Protein AF-W7IUZ7-F1 (afdb_monomer_lite)

Organism: NCBI:txid909613

Radius of gyration: 15.17 Å; chains: 1; bounding box: 34×30×41 Å

InterPro domains:
  IPR029024 TerB-like [G3DSA:1.10.3680.10] (10-106)
  IPR029024 TerB-like [SSF158682] (24-100)

Foldseek 3Di:
DDQADKFAWDPCLCVVQVDGIFGLLLLLLVLLLQQLVCCVVPDQDPCSLVVSLVVSVNGGHDVVSSVSSVPDDSPPDDSVVSVVSNDDDHDDDPVNVVVVVVVVVVVCCVVVVDPDD

Secondary structure (DSSP, 8-state):
--TT-EEEPPHHHHHHH--SEEEHHHHHHHHHHHHHHHGGGS---HHHHHHHHHHHHHHT--HHHHHHHHS---SS--HHHHHHT--------HHHHHHHHHHHHHHHHHHHT----

Sequence (117 aa):
MSDHEVLEISDFGRDAYGLSSAPAAAMVNYGKALLVIAGADGEVSRAESDWPRTHQRKFGATDEVIAEYETFDHRTADLAGILAGTSTDVELTLHALIDMEKAAHNVRAAIFHVDVL

Structure (mmCIF, N/CA/C/O backbone):
data_AF-W7IUZ7-F1
#
_entry.id   AF-W7IUZ7-F1
#
loop_
_atom_site.group_PDB
_atom_site.id
_atom_site.type_symbol
_atom_site.label_atom_id
_atom_site.label_alt_id
_atom_site.label_comp_id
_atom_site.label_asym_id
_atom_site.label_entity_id
_atom_site.label_seq_id
_atom_site.pdbx_PDB_ins_code
_atom_site.Cartn_x
_atom_site.Cartn_y
_atom_site.Cartn_z
_atom_site.occupancy
_atom_site.B_iso_or_equiv
_atom_site.auth_seq_id
_atom_site.auth_comp_id
_atom_site.auth_asym_id
_atom_site.auth_atom_id
_atom_site.pdbx_PDB_model_num
ATOM 1 N N . MET A 1 1 ? -4.890 7.064 -15.804 1.00 58.66 1 MET A N 1
ATOM 2 C CA . MET A 1 1 ? -4.030 5.869 -15.960 1.00 58.66 1 MET A CA 1
ATOM 3 C C . MET A 1 1 ? -4.718 4.708 -16.687 1.00 58.66 1 MET A C 1
ATOM 5 O O . MET A 1 1 ? -5.910 4.507 -16.483 1.00 58.66 1 MET A O 1
ATOM 9 N N . SER A 1 2 ? -3.997 3.954 -17.531 1.00 57.75 2 SER A N 1
ATOM 10 C CA . SER A 1 2 ? -4.495 2.687 -18.114 1.00 57.75 2 SER A CA 1
ATOM 11 C C . SER A 1 2 ? -4.049 1.496 -17.260 1.00 57.75 2 SER A C 1
ATOM 13 O O . SER A 1 2 ? -2.933 1.530 -16.744 1.00 57.75 2 SER A O 1
ATOM 15 N N . ASP A 1 3 ? -4.850 0.430 -17.175 1.00 61.50 3 ASP A N 1
ATOM 16 C CA . ASP A 1 3 ? -4.532 -0.788 -16.398 1.00 61.50 3 ASP A CA 1
ATOM 17 C C . ASP A 1 3 ? -3.205 -1.469 -16.792 1.00 61.50 3 ASP A C 1
ATOM 19 O O . ASP A 1 3 ? -2.674 -2.281 -16.038 1.00 61.50 3 ASP A O 1
ATOM 23 N N . HIS A 1 4 ? -2.646 -1.132 -17.958 1.00 68.62 4 HIS A N 1
ATOM 24 C CA . HIS A 1 4 ? -1.427 -1.733 -18.504 1.00 68.62 4 HIS A CA 1
ATOM 25 C C . HIS A 1 4 ? -0.176 -0.858 -18.370 1.00 68.62 4 HIS A C 1
ATOM 27 O O . HIS A 1 4 ? 0.883 -1.241 -18.863 1.00 68.62 4 HIS A O 1
ATOM 33 N N . GLU A 1 5 ? -0.274 0.321 -17.755 1.00 86.75 5 GLU A N 1
ATOM 34 C CA . GLU A 1 5 ? 0.909 1.148 -17.524 1.00 86.75 5 GLU A CA 1
ATOM 35 C C . GLU A 1 5 ? 1.828 0.466 -16.511 1.00 86.75 5 GLU A C 1
ATOM 37 O O . GLU A 1 5 ? 1.406 0.147 -15.401 1.00 86.75 5 GLU A O 1
ATOM 42 N N . VAL A 1 6 ? 3.081 0.233 -16.899 1.00 89.81 6 VAL A N 1
ATOM 43 C CA . VAL A 1 6 ? 4.108 -0.382 -16.055 1.00 89.81 6 VAL A CA 1
ATOM 44 C C . VAL A 1 6 ? 5.120 0.686 -15.673 1.00 89.81 6 VAL A C 1
ATOM 46 O O . VAL A 1 6 ? 5.639 1.392 -16.537 1.00 89.81 6 VAL A O 1
ATOM 49 N N . LEU A 1 7 ? 5.393 0.796 -14.376 1.00 89.75 7 LEU A N 1
ATOM 50 C CA . LEU A 1 7 ? 6.341 1.747 -13.814 1.00 89.75 7 LEU A CA 1
ATOM 51 C C . LEU A 1 7 ? 7.589 1.007 -13.342 1.00 89.75 7 LEU A C 1
ATOM 53 O O . LEU A 1 7 ? 7.493 -0.016 -12.661 1.00 89.75 7 LEU A O 1
ATOM 57 N N . GLU A 1 8 ? 8.754 1.549 -13.683 1.00 91.62 8 GLU A N 1
ATOM 58 C CA . GLU A 1 8 ? 10.021 1.153 -13.069 1.00 91.62 8 GLU A CA 1
ATOM 59 C C . GLU A 1 8 ? 9.984 1.484 -11.578 1.00 91.62 8 GLU A C 1
ATOM 61 O O . GLU A 1 8 ? 9.536 2.565 -11.183 1.00 91.62 8 GLU A O 1
ATOM 66 N N . ILE A 1 9 ? 10.464 0.561 -10.750 1.00 90.12 9 ILE A N 1
ATOM 67 C CA . ILE A 1 9 ? 10.530 0.791 -9.308 1.00 90.12 9 ILE A CA 1
ATOM 68 C C . ILE A 1 9 ? 11.924 1.241 -8.885 1.00 90.12 9 ILE A C 1
ATOM 70 O O . ILE A 1 9 ? 12.924 1.006 -9.567 1.00 90.12 9 ILE A O 1
ATOM 74 N N . SER A 1 10 ? 11.993 1.888 -7.728 1.00 92.00 10 SER A N 1
ATOM 75 C CA . SER A 1 10 ? 13.250 2.363 -7.161 1.00 92.00 10 SER A CA 1
ATOM 76 C C . SER A 1 10 ? 14.157 1.216 -6.701 1.00 92.00 10 SER A C 1
ATOM 78 O O . SER A 1 10 ? 13.711 0.088 -6.486 1.00 92.00 10 SER A O 1
ATOM 80 N N . ASP A 1 11 ? 15.427 1.525 -6.435 1.00 91.25 11 ASP A N 1
ATOM 81 C CA . ASP A 1 11 ? 16.352 0.577 -5.797 1.00 91.25 11 ASP A CA 1
ATOM 82 C C . ASP A 1 11 ? 15.822 0.083 -4.445 1.00 91.25 11 ASP A C 1
ATOM 84 O O . ASP A 1 11 ? 15.938 -1.095 -4.127 1.00 91.25 11 ASP A O 1
ATOM 88 N N . PHE A 1 12 ? 15.131 0.946 -3.689 1.00 90.06 12 PHE A N 1
ATOM 89 C CA . PHE A 1 12 ? 14.437 0.524 -2.472 1.00 90.06 12 PHE A CA 1
ATOM 90 C C . PHE A 1 12 ? 13.375 -0.543 -2.764 1.00 90.06 12 PHE A C 1
ATOM 92 O O . PHE A 1 12 ? 13.294 -1.530 -2.038 1.00 90.06 12 PHE A O 1
ATOM 99 N N . GLY A 1 13 ? 12.563 -0.361 -3.809 1.00 85.81 13 GLY A N 1
ATOM 100 C CA . GLY A 1 13 ? 11.562 -1.348 -4.208 1.00 85.81 13 GLY A CA 1
ATOM 101 C C . GLY A 1 13 ? 12.193 -2.677 -4.624 1.00 85.81 13 GLY A C 1
ATOM 102 O O . GLY A 1 13 ? 11.696 -3.743 -4.260 1.00 85.81 13 GLY A O 1
ATOM 103 N N . ARG A 1 14 ? 13.327 -2.613 -5.326 1.00 85.50 14 ARG A N 1
ATOM 104 C CA . ARG A 1 14 ? 14.094 -3.787 -5.750 1.00 85.50 14 ARG A CA 1
ATOM 105 C C . ARG A 1 14 ? 14.671 -4.554 -4.573 1.00 85.50 14 ARG A C 1
ATOM 107 O O . ARG A 1 14 ? 14.502 -5.767 -4.505 1.00 85.50 14 ARG A O 1
ATOM 114 N N . ASP A 1 15 ? 15.276 -3.852 -3.627 1.00 84.06 15 ASP A N 1
ATOM 115 C CA . ASP A 1 15 ? 15.900 -4.467 -2.459 1.00 84.06 15 ASP A CA 1
ATOM 116 C C . ASP A 1 15 ? 14.860 -5.002 -1.467 1.00 84.06 15 ASP A C 1
ATOM 118 O O . ASP A 1 15 ? 15.035 -6.082 -0.907 1.00 84.06 15 ASP A O 1
ATOM 122 N N . ALA A 1 16 ? 13.766 -4.266 -1.249 1.00 81.69 16 ALA A N 1
ATOM 123 C CA . ALA A 1 16 ? 12.752 -4.631 -0.261 1.00 81.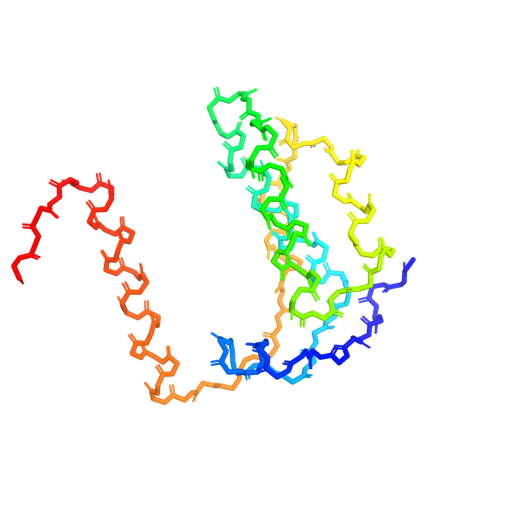69 16 ALA A CA 1
ATOM 124 C C . ALA A 1 16 ? 11.746 -5.677 -0.766 1.00 81.69 16 ALA A C 1
ATOM 126 O O . ALA A 1 16 ? 11.200 -6.422 0.044 1.00 81.69 16 ALA A O 1
ATOM 127 N N . TYR A 1 17 ? 11.483 -5.728 -2.077 1.00 78.62 17 TYR A N 1
ATOM 128 C CA . TYR A 1 17 ? 10.422 -6.566 -2.649 1.00 78.62 17 TYR A CA 1
ATOM 129 C C . TYR A 1 17 ? 10.887 -7.477 -3.791 1.00 78.62 17 TYR A C 1
ATOM 131 O O . TYR A 1 17 ? 10.088 -8.264 -4.293 1.00 78.62 17 TYR A O 1
ATOM 139 N N . GLY A 1 18 ? 12.150 -7.391 -4.224 1.00 80.19 18 GLY A N 1
ATOM 140 C CA . GLY A 1 18 ? 12.669 -8.196 -5.336 1.00 80.19 18 GLY A CA 1
ATOM 141 C C . GLY A 1 18 ? 12.053 -7.844 -6.693 1.00 80.19 18 GLY A C 1
ATOM 142 O O . GLY A 1 18 ? 12.128 -8.634 -7.629 1.00 80.19 18 GLY A O 1
ATOM 143 N N . LEU A 1 19 ? 11.410 -6.681 -6.803 1.00 83.00 19 LEU A N 1
ATOM 144 C CA . LEU A 1 19 ? 10.718 -6.246 -8.010 1.00 83.00 19 LEU A CA 1
ATOM 145 C C . LEU A 1 19 ? 11.630 -5.327 -8.847 1.00 83.00 19 LEU A C 1
ATOM 147 O O . LEU A 1 19 ? 12.579 -4.726 -8.354 1.00 83.00 19 LEU A O 1
ATOM 151 N N . SER A 1 20 ? 11.379 -5.215 -10.145 1.00 85.44 20 SER A N 1
ATOM 152 C CA . SER A 1 20 ? 12.087 -4.256 -11.019 1.00 85.44 20 SER A CA 1
ATOM 153 C C . SER A 1 20 ? 11.135 -3.246 -11.643 1.00 85.44 20 SER A C 1
ATOM 155 O O . SER A 1 20 ? 11.490 -2.091 -11.853 1.00 85.44 20 SER A O 1
ATOM 157 N N . SER A 1 21 ? 9.898 -3.673 -11.847 1.00 89.06 21 SER A N 1
ATOM 158 C CA . SER A 1 21 ? 8.785 -2.864 -12.298 1.00 89.06 21 SER A CA 1
ATOM 159 C C . SER A 1 21 ? 7.497 -3.390 -11.665 1.00 89.06 21 SER A C 1
ATOM 161 O O . SER A 1 21 ? 7.457 -4.509 -11.145 1.00 89.06 21 SER A O 1
ATOM 163 N N . ALA A 1 22 ? 6.444 -2.581 -11.687 1.00 88.94 22 ALA A N 1
ATOM 164 C CA . ALA A 1 22 ? 5.102 -3.022 -11.336 1.00 88.94 22 ALA A CA 1
ATOM 165 C C . ALA A 1 22 ? 4.057 -2.262 -12.165 1.00 88.94 22 ALA A C 1
ATOM 167 O O . ALA A 1 22 ? 4.279 -1.095 -12.505 1.00 88.94 22 ALA A O 1
ATOM 168 N N . PRO A 1 23 ? 2.899 -2.874 -12.470 1.00 91.00 23 PRO A N 1
ATOM 169 C CA . PRO A 1 23 ? 1.775 -2.141 -13.029 1.00 91.00 23 PRO A CA 1
ATOM 170 C C . PRO A 1 23 ? 1.364 -1.003 -12.091 1.00 91.00 23 PRO A C 1
ATOM 172 O O . PRO A 1 23 ? 1.221 -1.198 -10.881 1.00 91.00 23 PRO A O 1
ATOM 175 N N . ALA A 1 24 ? 1.114 0.180 -12.642 1.00 91.50 24 ALA A N 1
ATOM 176 C CA . ALA A 1 24 ? 0.665 1.333 -11.875 1.00 91.50 24 ALA A CA 1
ATOM 177 C C . ALA A 1 24 ? -0.664 1.035 -11.156 1.00 91.50 24 ALA A C 1
ATOM 179 O O . ALA A 1 24 ? -0.848 1.407 -9.998 1.00 91.50 24 ALA A O 1
ATOM 180 N N . ALA A 1 25 ? -1.550 0.265 -11.798 1.00 91.19 25 ALA A N 1
ATOM 181 C CA . ALA A 1 25 ? -2.778 -0.240 -11.188 1.00 91.19 25 ALA A CA 1
ATOM 182 C C . ALA A 1 25 ? -2.508 -1.125 -9.957 1.00 91.19 25 ALA A C 1
ATOM 184 O O . ALA A 1 25 ? -3.200 -0.996 -8.949 1.00 91.19 25 ALA A O 1
ATOM 185 N N . ALA A 1 26 ? -1.467 -1.966 -9.986 1.00 90.44 26 ALA A N 1
ATOM 186 C CA . ALA A 1 26 ? -1.090 -2.790 -8.839 1.00 90.44 26 ALA A CA 1
ATOM 187 C C . ALA A 1 26 ? -0.584 -1.929 -7.671 1.00 90.44 26 ALA A C 1
ATOM 189 O O . ALA A 1 26 ? -0.962 -2.174 -6.525 1.00 90.44 26 ALA A O 1
ATOM 190 N N . MET A 1 27 ? 0.196 -0.875 -7.952 1.00 91.81 27 MET A N 1
ATOM 191 C CA . MET A 1 27 ? 0.604 0.096 -6.929 1.00 91.81 27 MET A CA 1
ATOM 192 C C . MET A 1 27 ? -0.615 0.796 -6.311 1.00 91.81 27 MET A C 1
ATOM 194 O O . MET A 1 27 ? -0.736 0.842 -5.085 1.00 91.81 27 MET A O 1
ATOM 198 N N . VAL A 1 28 ? -1.547 1.272 -7.147 1.00 93.50 28 VAL A N 1
ATOM 199 C CA . VAL A 1 28 ? -2.789 1.914 -6.690 1.00 93.50 28 VAL A CA 1
ATOM 200 C C . VAL A 1 28 ? -3.599 0.969 -5.799 1.00 93.50 28 VAL A C 1
ATOM 202 O O . VAL A 1 28 ? -4.002 1.333 -4.694 1.00 93.50 28 VAL A O 1
ATOM 205 N N . ASN A 1 29 ? -3.813 -0.264 -6.251 1.00 93.94 29 ASN A N 1
ATOM 206 C CA . ASN A 1 29 ? -4.595 -1.251 -5.516 1.00 93.94 29 ASN A CA 1
ATOM 207 C C . ASN A 1 29 ? -3.929 -1.633 -4.192 1.00 93.94 29 ASN A C 1
ATOM 209 O O . ASN A 1 29 ? -4.615 -1.749 -3.179 1.00 93.94 29 ASN A O 1
ATOM 213 N N . TYR A 1 30 ? -2.599 -1.736 -4.152 1.00 92.50 30 TYR A N 1
ATOM 214 C CA . TYR A 1 30 ? -1.881 -2.013 -2.911 1.00 92.50 30 TYR A CA 1
ATOM 215 C C . TYR A 1 30 ? -2.067 -0.888 -1.882 1.00 92.50 30 TYR A C 1
ATOM 217 O O . TYR A 1 30 ? -2.404 -1.152 -0.729 1.00 92.50 30 TYR A O 1
ATOM 225 N N . GLY A 1 31 ? -1.941 0.377 -2.299 1.00 93.31 31 GLY A N 1
ATOM 226 C CA . GLY A 1 31 ? -2.199 1.517 -1.413 1.00 93.31 31 GLY A CA 1
ATOM 227 C C . GLY A 1 31 ? -3.648 1.570 -0.914 1.00 93.31 31 GLY A C 1
ATOM 228 O O . GLY A 1 31 ? -3.880 1.799 0.274 1.00 93.31 31 GLY A O 1
ATOM 229 N N . LYS A 1 32 ? -4.623 1.284 -1.788 1.00 94.75 32 LYS A N 1
ATOM 230 C CA . LYS A 1 32 ? -6.048 1.195 -1.423 1.00 94.75 32 LYS A CA 1
ATOM 231 C C . LYS A 1 32 ? -6.301 0.066 -0.417 1.00 94.75 32 LYS A C 1
ATOM 233 O O . LYS A 1 32 ? -6.964 0.302 0.589 1.00 94.75 32 LYS A O 1
ATOM 238 N N . ALA A 1 33 ? -5.715 -1.115 -0.619 1.00 95.00 33 ALA A N 1
ATOM 239 C CA . ALA A 1 33 ? -5.825 -2.237 0.315 1.00 95.00 33 ALA A CA 1
ATOM 240 C C . ALA A 1 33 ? -5.289 -1.881 1.711 1.00 95.00 33 ALA A C 1
ATOM 242 O O . ALA A 1 33 ? -5.945 -2.177 2.709 1.00 95.00 33 ALA A O 1
ATOM 243 N N . LEU A 1 34 ? -4.144 -1.190 1.790 1.00 94.38 34 LEU A N 1
ATOM 244 C CA . LEU A 1 34 ? -3.584 -0.726 3.064 1.00 94.38 34 LEU A CA 1
ATOM 245 C C . LEU A 1 34 ? -4.530 0.226 3.802 1.00 94.38 34 LEU A C 1
ATOM 247 O O . LEU A 1 34 ? -4.673 0.106 5.014 1.00 94.38 34 LEU A O 1
ATOM 251 N N . LEU A 1 35 ? -5.203 1.138 3.092 1.00 95.19 35 LEU A N 1
ATOM 252 C CA . LEU A 1 35 ? -6.174 2.052 3.702 1.00 95.19 35 LEU A CA 1
ATOM 253 C C . LEU A 1 35 ? -7.427 1.326 4.207 1.00 95.19 35 LEU A C 1
ATOM 255 O O . LEU A 1 35 ? -7.940 1.683 5.263 1.00 95.19 35 LEU A O 1
ATOM 259 N N . VAL A 1 36 ? -7.901 0.299 3.492 1.00 95.75 36 VAL A N 1
ATOM 260 C CA . VAL A 1 36 ? -9.021 -0.540 3.957 1.00 95.75 36 VAL A CA 1
ATOM 261 C C . VAL A 1 36 ? -8.637 -1.317 5.215 1.00 95.75 36 VAL A C 1
ATOM 263 O O . VAL A 1 36 ? -9.415 -1.366 6.162 1.00 95.75 36 VAL A O 1
ATOM 266 N N . ILE A 1 37 ? -7.433 -1.895 5.246 1.00 93.06 37 ILE A N 1
ATOM 267 C CA . ILE A 1 37 ? -6.935 -2.644 6.407 1.00 93.06 37 ILE A CA 1
ATOM 268 C C . ILE A 1 37 ? -6.720 -1.717 7.607 1.00 93.06 37 ILE A C 1
ATOM 270 O O . ILE A 1 37 ? -7.129 -2.062 8.711 1.00 93.06 37 ILE A O 1
ATOM 274 N N . ALA A 1 38 ? -6.102 -0.550 7.399 1.00 93.38 38 ALA A N 1
ATOM 275 C CA . ALA A 1 38 ? -5.887 0.428 8.462 1.00 93.38 38 ALA A CA 1
ATOM 276 C C . ALA A 1 38 ? -7.222 0.926 9.031 1.00 93.38 38 ALA A C 1
ATOM 278 O O . ALA A 1 38 ? -7.394 0.955 10.239 1.00 93.38 38 ALA A O 1
ATOM 279 N N . GLY A 1 39 ? -8.191 1.220 8.160 1.00 93.44 39 GLY A N 1
ATOM 280 C CA . GLY A 1 39 ? -9.518 1.697 8.549 1.00 93.44 39 GLY A CA 1
ATOM 281 C C . GLY A 1 39 ? -10.477 0.626 9.062 1.00 93.44 39 GLY A C 1
ATOM 282 O O . GLY A 1 39 ? -11.674 0.898 9.172 1.00 93.44 39 GLY A O 1
ATOM 283 N N . ALA A 1 40 ? -10.005 -0.593 9.342 1.00 91.19 40 ALA A N 1
ATOM 284 C CA . ALA A 1 40 ? -10.851 -1.691 9.809 1.00 91.19 40 ALA A CA 1
ATOM 285 C C . ALA A 1 40 ? -11.488 -1.423 11.186 1.00 91.19 40 ALA A C 1
ATOM 287 O O . ALA A 1 40 ? -12.498 -2.041 11.526 1.00 91.19 40 ALA A O 1
ATOM 288 N N . ASP A 1 41 ? -10.932 -0.493 11.965 1.00 89.50 41 ASP A N 1
ATOM 289 C CA . ASP A 1 41 ? -11.503 -0.005 13.224 1.00 89.50 41 ASP A CA 1
ATOM 290 C C . ASP A 1 41 ? -12.519 1.147 13.038 1.00 89.50 41 ASP A C 1
ATOM 292 O O . ASP A 1 41 ? -13.134 1.600 14.005 1.00 89.50 41 ASP A O 1
ATOM 296 N N . GLY A 1 42 ? -12.754 1.574 11.791 1.00 88.12 42 GLY A N 1
ATOM 297 C CA . GLY A 1 42 ? -13.701 2.618 11.398 1.00 88.12 42 GLY A CA 1
ATOM 298 C C . GLY A 1 42 ? -13.068 3.982 11.098 1.00 88.12 42 GLY A C 1
ATOM 299 O O . GLY A 1 42 ? -13.739 4.847 10.509 1.00 88.12 42 GLY A O 1
ATOM 300 N N . GLU A 1 43 ? -11.795 4.190 11.442 1.00 91.75 43 GLU A N 1
ATOM 301 C CA . GLU A 1 43 ? -11.084 5.450 11.230 1.00 91.75 43 GLU A CA 1
ATOM 302 C C . GLU A 1 43 ? -9.691 5.221 10.629 1.00 91.75 43 GLU A C 1
ATOM 304 O O . GLU A 1 43 ? -9.043 4.217 10.856 1.00 91.75 43 GLU A O 1
ATOM 309 N N . VAL A 1 44 ? -9.199 6.176 9.839 1.00 92.25 44 VAL A N 1
ATOM 310 C CA . VAL A 1 44 ? -7.800 6.183 9.391 1.00 92.25 44 VAL A CA 1
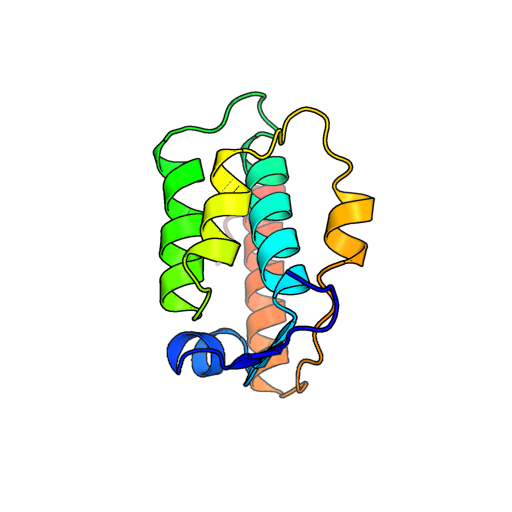ATOM 311 C C . VAL A 1 44 ? -7.198 7.484 9.875 1.00 92.25 44 VAL A C 1
ATOM 313 O O . VAL A 1 44 ? -7.580 8.569 9.422 1.00 92.25 44 VAL A O 1
ATOM 316 N N . SER A 1 45 ? -6.261 7.394 10.813 1.00 93.50 45 SER A N 1
ATOM 317 C CA . SER A 1 45 ? -5.549 8.560 11.314 1.00 93.50 45 SER A CA 1
ATOM 318 C C . SER A 1 45 ? -4.708 9.204 10.209 1.00 93.50 45 SER A C 1
ATOM 320 O O . SER A 1 45 ? -4.359 8.603 9.188 1.00 93.50 45 SER A O 1
ATOM 322 N N . ARG A 1 46 ? -4.296 10.456 10.431 1.00 92.12 46 ARG A N 1
ATOM 323 C CA . ARG A 1 46 ? -3.393 11.146 9.500 1.00 92.12 46 ARG A CA 1
ATOM 324 C C . ARG A 1 46 ? -2.095 10.364 9.277 1.00 92.12 46 ARG A C 1
ATOM 326 O O . ARG A 1 46 ? -1.617 10.317 8.151 1.00 92.12 46 ARG A O 1
ATOM 333 N N . ALA A 1 47 ? -1.550 9.747 10.326 1.00 93.94 47 ALA A N 1
ATOM 334 C CA . ALA A 1 47 ? -0.324 8.960 10.233 1.00 93.94 47 ALA A CA 1
ATOM 335 C C . ALA A 1 47 ? -0.513 7.712 9.355 1.00 93.94 47 ALA A C 1
ATOM 337 O O . ALA A 1 47 ? 0.314 7.454 8.484 1.00 93.94 47 ALA A O 1
ATOM 338 N N . GLU A 1 48 ? -1.622 6.992 9.530 1.00 93.12 48 GLU A N 1
ATOM 339 C CA . GLU A 1 48 ? -1.960 5.805 8.731 1.00 93.12 48 GLU A CA 1
ATOM 340 C C . GLU A 1 48 ? -2.262 6.149 7.276 1.00 93.12 48 GLU A C 1
ATOM 342 O O . GLU A 1 48 ? -1.940 5.375 6.384 1.00 93.12 48 GLU A O 1
ATOM 347 N N . SER A 1 49 ? -2.811 7.336 7.015 1.00 90.75 49 SER A N 1
ATOM 348 C CA . SER A 1 49 ? -3.023 7.826 5.653 1.00 90.75 49 SER A CA 1
ATOM 349 C C . SER A 1 49 ? -1.715 8.317 5.001 1.00 90.75 49 SER A C 1
ATOM 351 O O . SER A 1 49 ? -1.485 8.096 3.812 1.00 90.75 49 SER A O 1
ATOM 353 N N . ASP A 1 50 ? -0.827 8.974 5.760 1.00 93.06 50 ASP A N 1
ATOM 354 C CA . ASP A 1 50 ? 0.441 9.535 5.260 1.00 93.06 50 ASP A CA 1
ATOM 355 C C . ASP A 1 50 ? 1.498 8.461 4.976 1.00 93.06 50 ASP A C 1
ATOM 357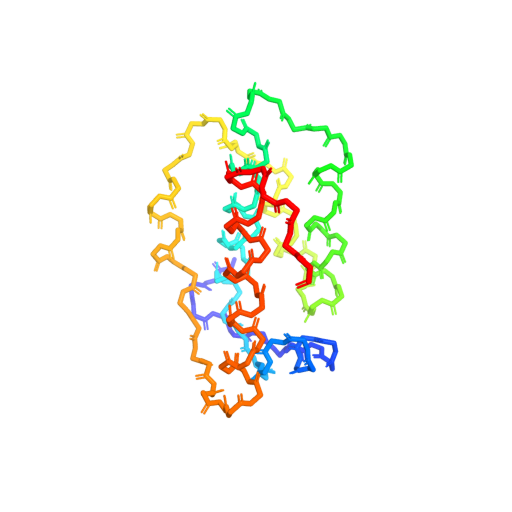 O O . ASP A 1 50 ? 2.327 8.617 4.067 1.00 93.06 50 ASP A O 1
ATOM 361 N N . TRP A 1 51 ? 1.485 7.373 5.747 1.00 93.62 51 TRP A N 1
ATOM 362 C CA . TRP A 1 51 ? 2.444 6.285 5.612 1.00 93.62 51 TRP A CA 1
ATOM 363 C C . TRP A 1 51 ? 2.443 5.633 4.216 1.00 93.62 51 TRP A C 1
ATOM 365 O O . TRP A 1 51 ? 3.508 5.646 3.590 1.00 93.62 51 TRP A O 1
ATOM 375 N N . PRO A 1 52 ? 1.316 5.135 3.657 1.00 92.06 52 PRO A N 1
ATOM 376 C CA . PRO A 1 52 ? 1.303 4.494 2.343 1.00 92.06 52 PRO A CA 1
ATOM 377 C C . PRO A 1 52 ? 1.707 5.466 1.231 1.00 92.06 52 PRO A C 1
ATOM 379 O O . PRO A 1 52 ? 2.442 5.073 0.330 1.00 92.06 52 PRO A O 1
ATOM 382 N N . ARG A 1 53 ? 1.341 6.754 1.325 1.00 93.19 53 ARG A N 1
ATOM 383 C CA . ARG A 1 53 ? 1.796 7.794 0.381 1.00 93.19 53 ARG A CA 1
ATOM 384 C C . ARG A 1 53 ? 3.318 7.929 0.389 1.00 93.19 53 ARG A C 1
ATOM 386 O O . ARG A 1 53 ? 3.964 7.933 -0.656 1.00 93.19 53 ARG A O 1
ATOM 393 N N . THR A 1 54 ? 3.899 8.037 1.581 1.00 93.81 54 THR A N 1
ATOM 394 C CA . THR A 1 54 ? 5.350 8.190 1.756 1.00 93.81 54 THR A CA 1
ATOM 395 C C . THR A 1 54 ? 6.095 6.935 1.316 1.00 93.81 54 THR A C 1
ATOM 397 O O . THR A 1 54 ? 7.142 7.029 0.675 1.00 93.81 54 THR A O 1
ATOM 400 N N . HIS A 1 55 ? 5.552 5.762 1.639 1.00 92.56 55 HIS A N 1
ATOM 401 C CA . HIS A 1 55 ? 6.110 4.479 1.242 1.00 92.56 55 HIS A CA 1
ATOM 402 C C . HIS A 1 55 ? 6.090 4.311 -0.282 1.00 92.56 55 HIS A C 1
ATOM 404 O O . HIS A 1 55 ? 7.122 4.008 -0.871 1.00 92.56 55 HIS A O 1
ATOM 410 N N . GLN A 1 56 ? 4.958 4.591 -0.932 1.00 92.88 56 GLN A N 1
ATOM 411 C CA . GLN A 1 56 ? 4.813 4.447 -2.381 1.00 92.88 56 GLN A CA 1
ATOM 412 C C . GLN A 1 56 ? 5.708 5.420 -3.162 1.00 92.88 56 GLN A C 1
ATOM 414 O O . GLN A 1 56 ? 6.310 5.020 -4.155 1.00 92.88 56 GLN A O 1
ATOM 419 N N . ARG A 1 57 ? 5.924 6.653 -2.672 1.00 94.19 57 ARG A N 1
ATOM 420 C CA . ARG A 1 57 ? 6.948 7.557 -3.244 1.00 94.19 57 ARG A CA 1
ATOM 421 C C . ARG A 1 57 ? 8.341 6.941 -3.216 1.00 94.19 57 ARG A C 1
ATOM 423 O O . ARG A 1 57 ? 9.062 7.006 -4.204 1.00 94.19 57 ARG A O 1
ATOM 430 N N . LYS A 1 58 ? 8.724 6.336 -2.086 1.00 94.00 58 LYS A N 1
ATOM 431 C CA . LYS A 1 58 ? 10.018 5.649 -1.967 1.00 94.00 58 LYS A CA 1
ATOM 432 C C . LYS A 1 58 ? 10.096 4.432 -2.876 1.00 94.00 58 LYS A C 1
ATOM 434 O O . LYS A 1 58 ? 11.178 4.144 -3.367 1.00 94.00 58 LYS A O 1
ATOM 439 N N . PHE A 1 59 ? 8.982 3.738 -3.091 1.00 92.00 59 PHE A N 1
ATOM 440 C CA . PHE A 1 59 ? 8.885 2.580 -3.977 1.00 92.00 59 PHE A CA 1
ATOM 441 C C . PHE A 1 59 ? 9.024 2.950 -5.465 1.00 92.00 59 PHE A C 1
ATOM 443 O O . PHE A 1 59 ? 9.501 2.137 -6.245 1.00 92.00 59 PHE A O 1
ATOM 450 N N . GLY A 1 60 ? 8.699 4.189 -5.849 1.00 93.12 60 GLY A N 1
ATOM 451 C CA . GLY A 1 60 ? 8.798 4.681 -7.231 1.00 93.12 60 GLY A CA 1
ATOM 452 C C . GLY A 1 60 ? 7.457 5.073 -7.858 1.00 93.12 60 GLY A C 1
ATOM 453 O O . GLY A 1 60 ? 7.402 5.365 -9.048 1.00 93.12 60 GLY A O 1
ATOM 454 N N . ALA A 1 61 ? 6.375 5.103 -7.076 1.00 93.00 61 ALA A N 1
ATOM 455 C CA . ALA A 1 61 ? 5.075 5.558 -7.551 1.00 93.00 61 ALA A CA 1
ATOM 456 C C . ALA A 1 61 ? 5.105 7.043 -7.949 1.00 93.00 61 ALA A C 1
ATOM 458 O O . ALA A 1 61 ? 5.710 7.876 -7.267 1.00 93.00 61 ALA A O 1
ATOM 459 N N . THR A 1 62 ? 4.398 7.374 -9.028 1.00 94.25 62 THR A N 1
ATOM 460 C CA . THR A 1 62 ? 4.203 8.754 -9.487 1.00 94.25 62 THR A CA 1
ATOM 461 C C . THR A 1 62 ? 3.204 9.499 -8.598 1.00 94.25 62 THR A C 1
ATOM 463 O O . THR A 1 62 ? 2.407 8.889 -7.880 1.00 94.25 62 THR A O 1
ATOM 466 N N . ASP A 1 63 ? 3.191 10.833 -8.670 1.00 93.06 63 ASP A N 1
ATOM 467 C CA . ASP A 1 63 ? 2.188 11.629 -7.951 1.00 93.06 63 ASP A CA 1
ATOM 468 C C . ASP A 1 63 ? 0.749 11.339 -8.426 1.00 93.06 63 ASP A C 1
ATOM 470 O O . ASP A 1 63 ? -0.173 11.442 -7.620 1.00 93.06 63 ASP A O 1
ATOM 474 N N . GLU A 1 64 ? 0.546 10.900 -9.679 1.00 92.12 64 GLU A N 1
ATOM 475 C CA . GLU A 1 64 ? -0.768 10.439 -10.173 1.00 92.12 64 GLU A CA 1
ATOM 476 C C . GLU A 1 64 ? -1.234 9.186 -9.414 1.00 92.12 64 GLU A C 1
ATOM 478 O O . GLU A 1 64 ? -2.354 9.158 -8.908 1.00 92.12 64 GLU A O 1
ATOM 483 N N . VAL A 1 65 ? -0.3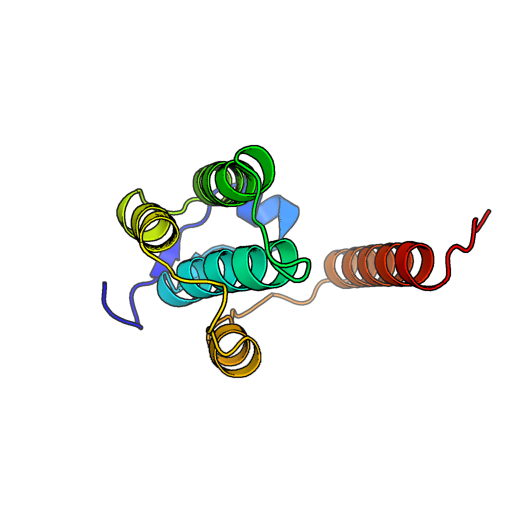54 8.191 -9.235 1.00 92.75 65 VAL A N 1
ATOM 484 C CA . VAL A 1 65 ? -0.643 6.988 -8.428 1.00 92.75 65 VAL A CA 1
ATOM 485 C C . VAL A 1 65 ? -0.967 7.353 -6.979 1.00 92.75 65 VAL A C 1
ATOM 487 O O . VAL A 1 65 ? -1.817 6.729 -6.352 1.00 92.75 65 VAL A O 1
ATOM 490 N N . ILE A 1 66 ? -0.289 8.354 -6.421 1.00 93.75 66 ILE A N 1
ATOM 491 C CA . ILE A 1 66 ? -0.473 8.745 -5.019 1.00 93.75 66 ILE A CA 1
ATOM 492 C C . ILE A 1 66 ? -1.772 9.528 -4.813 1.00 93.75 66 ILE A C 1
ATOM 494 O O . ILE A 1 66 ? -2.422 9.357 -3.779 1.00 93.75 66 ILE A O 1
ATOM 498 N N . ALA A 1 67 ? -2.171 10.352 -5.783 1.00 93.19 67 ALA A N 1
ATOM 499 C CA . ALA A 1 67 ? -3.413 11.122 -5.733 1.00 93.19 67 ALA A CA 1
ATOM 500 C C . ALA A 1 67 ? -4.662 10.222 -5.659 1.00 93.19 67 ALA A C 1
ATOM 502 O O . ALA A 1 67 ? -5.649 10.577 -5.011 1.00 93.19 67 ALA A O 1
ATOM 503 N N . GLU A 1 68 ? -4.598 9.017 -6.235 1.00 93.31 68 GLU A N 1
ATOM 504 C CA . GLU A 1 68 ? -5.654 7.999 -6.133 1.00 93.31 68 GLU A CA 1
ATOM 505 C C . GLU A 1 68 ? -5.974 7.594 -4.687 1.00 93.31 68 GLU A C 1
ATOM 507 O O . GLU A 1 68 ? -7.079 7.135 -4.406 1.00 93.31 68 GLU A O 1
ATOM 512 N N . TYR A 1 69 ? -5.035 7.758 -3.751 1.00 91.12 69 TYR A N 1
ATOM 513 C CA . TYR A 1 69 ? -5.251 7.425 -2.341 1.00 91.12 69 TYR A CA 1
ATOM 514 C C . TYR A 1 69 ? -6.037 8.499 -1.593 1.00 91.12 69 TYR A C 1
ATOM 516 O O . TYR A 1 69 ? -6.711 8.193 -0.615 1.00 91.12 69 TYR A O 1
ATOM 524 N N . GLU A 1 70 ? -5.937 9.762 -2.013 1.00 86.06 70 GLU A N 1
ATOM 525 C CA . GLU A 1 70 ? -6.538 10.892 -1.293 1.00 86.06 70 GLU A CA 1
ATOM 526 C C . GLU A 1 70 ? -8.056 10.943 -1.455 1.00 86.06 70 GLU A C 1
ATOM 528 O O . GLU A 1 70 ? -8.769 11.368 -0.549 1.00 86.06 70 GLU A O 1
ATOM 533 N N . THR A 1 71 ? -8.546 10.495 -2.609 1.00 86.56 71 THR A N 1
ATOM 534 C CA . THR A 1 71 ? -9.972 10.520 -2.960 1.00 86.56 71 THR A CA 1
ATOM 535 C C . THR A 1 71 ? -10.678 9.190 -2.700 1.00 86.56 71 THR A C 1
ATOM 537 O O . THR A 1 71 ? -11.892 9.089 -2.875 1.00 86.56 71 THR A O 1
ATOM 540 N N . PHE A 1 72 ? -9.935 8.167 -2.276 1.00 92.50 72 PHE A N 1
ATOM 541 C CA . PHE A 1 72 ? -10.451 6.820 -2.091 1.00 92.50 72 PHE A CA 1
ATOM 542 C C . PHE A 1 72 ? -11.255 6.672 -0.791 1.00 92.50 72 PHE A C 1
ATOM 544 O O . PHE A 1 72 ? -10.752 6.920 0.308 1.00 92.50 72 PHE A O 1
ATOM 551 N N . ASP A 1 73 ? -12.497 6.199 -0.913 1.00 91.88 73 ASP A N 1
ATOM 552 C CA . ASP A 1 73 ? -13.316 5.794 0.230 1.00 91.88 73 ASP A CA 1
ATOM 553 C C . ASP A 1 73 ? -13.011 4.344 0.629 1.00 91.88 73 ASP A C 1
ATOM 555 O O . ASP A 1 73 ? -13.469 3.391 0.002 1.00 91.88 73 ASP A O 1
ATOM 559 N N . HIS A 1 74 ? -12.241 4.181 1.702 1.00 91.69 74 HIS A N 1
ATOM 560 C CA . HIS A 1 74 ? -11.844 2.877 2.229 1.00 91.69 74 HIS A CA 1
ATOM 561 C C . HIS A 1 74 ? -12.957 2.170 3.017 1.00 91.69 74 HIS A C 1
ATOM 563 O O . HIS A 1 74 ? -12.893 0.957 3.196 1.00 91.69 74 HIS A O 1
ATOM 569 N N . ARG A 1 75 ? -13.981 2.891 3.496 1.00 90.50 75 ARG A N 1
ATOM 570 C CA . ARG A 1 75 ? -14.967 2.345 4.450 1.00 90.50 75 ARG A CA 1
ATOM 571 C C . ARG A 1 75 ? -15.941 1.358 3.824 1.00 90.50 75 ARG A C 1
ATOM 573 O O . ARG A 1 75 ? -16.503 0.515 4.516 1.00 90.50 75 ARG A O 1
ATOM 580 N N . THR A 1 76 ? -16.185 1.511 2.529 1.00 89.31 76 THR A N 1
ATOM 581 C CA . THR A 1 76 ? -17.179 0.731 1.780 1.00 89.31 76 THR A CA 1
ATOM 582 C C . THR A 1 76 ? -16.544 -0.140 0.699 1.00 89.31 76 THR A C 1
ATOM 584 O O . THR A 1 76 ? -17.249 -0.804 -0.060 1.00 89.31 76 THR A O 1
ATOM 587 N N . ALA A 1 77 ? -15.213 -0.143 0.625 1.00 93.25 77 ALA A N 1
ATOM 588 C CA . ALA A 1 77 ? -14.477 -0.795 -0.438 1.00 93.25 77 ALA A CA 1
ATOM 589 C C . ALA A 1 77 ? -14.433 -2.321 -0.282 1.00 93.25 77 ALA A C 1
ATOM 591 O O . ALA A 1 77 ? -14.246 -2.858 0.811 1.00 93.25 77 ALA A O 1
ATOM 592 N N . ASP A 1 78 ? -14.535 -3.021 -1.411 1.00 93.50 78 ASP A N 1
ATOM 593 C CA . ASP A 1 78 ? -14.327 -4.464 -1.473 1.00 93.50 78 ASP A CA 1
ATOM 594 C C . ASP A 1 78 ? -12.828 -4.790 -1.482 1.00 93.50 78 ASP A C 1
ATOM 596 O O . ASP A 1 78 ? -12.157 -4.722 -2.516 1.00 93.50 78 ASP A O 1
ATOM 600 N N . LEU A 1 79 ? -12.301 -5.163 -0.314 1.00 92.44 79 LEU A N 1
ATOM 601 C CA . LEU A 1 79 ? -10.899 -5.547 -0.164 1.00 92.44 79 LEU A CA 1
ATOM 602 C C . LEU A 1 79 ? -10.522 -6.735 -1.061 1.00 92.44 79 LEU A C 1
ATOM 604 O O . LEU A 1 79 ? -9.419 -6.756 -1.603 1.00 92.44 79 LEU A O 1
ATOM 608 N N . ALA A 1 80 ? -11.415 -7.715 -1.233 1.00 90.81 80 ALA A N 1
ATOM 609 C CA . ALA A 1 80 ? -11.115 -8.904 -2.025 1.00 90.81 80 ALA A CA 1
ATOM 610 C C . ALA A 1 80 ? -10.932 -8.545 -3.506 1.00 90.81 80 ALA A C 1
ATOM 612 O O . ALA A 1 80 ? -9.956 -8.972 -4.128 1.00 90.81 80 ALA A O 1
ATOM 613 N N . GLY A 1 81 ? -11.820 -7.707 -4.047 1.00 91.06 81 GLY A N 1
ATOM 614 C CA . GLY A 1 81 ? -11.700 -7.167 -5.399 1.00 91.06 81 GLY A CA 1
ATOM 615 C C . GLY A 1 81 ? -10.429 -6.339 -5.600 1.00 91.06 81 GLY A C 1
ATOM 616 O O . GLY A 1 81 ? -9.754 -6.493 -6.616 1.00 91.06 81 GLY A O 1
ATOM 617 N N . ILE A 1 82 ? -10.051 -5.517 -4.615 1.00 92.12 82 ILE A N 1
ATOM 618 C CA . ILE A 1 82 ? -8.816 -4.718 -4.673 1.00 92.12 82 ILE A CA 1
ATOM 619 C C . ILE A 1 82 ? -7.574 -5.619 -4.703 1.00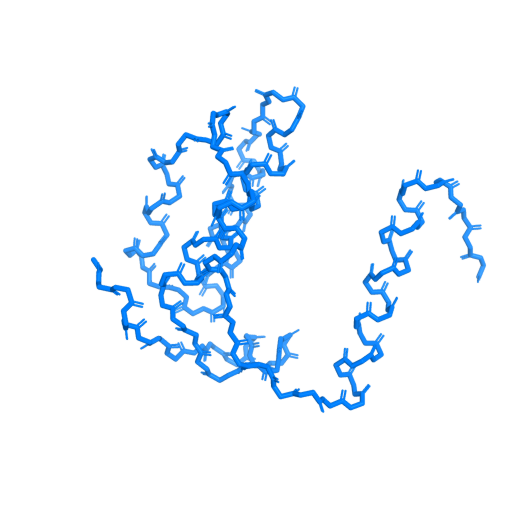 92.12 82 ILE A C 1
ATOM 621 O O . ILE A 1 82 ? -6.697 -5.420 -5.542 1.00 92.12 82 ILE A O 1
ATOM 625 N N . LEU A 1 83 ? -7.502 -6.629 -3.830 1.00 89.06 83 LEU A N 1
ATOM 626 C CA . LEU A 1 83 ? -6.364 -7.554 -3.760 1.00 89.06 83 LEU A CA 1
ATOM 627 C C . LEU A 1 83 ? -6.214 -8.406 -5.025 1.00 89.06 83 LEU A C 1
ATOM 629 O O . LEU A 1 83 ? -5.097 -8.706 -5.438 1.00 89.06 83 LEU A O 1
ATOM 633 N N . ALA A 1 84 ? -7.314 -8.759 -5.694 1.00 86.69 84 ALA A N 1
ATOM 634 C CA . ALA A 1 84 ? -7.236 -9.446 -6.983 1.00 86.69 84 ALA A CA 1
ATOM 635 C C . ALA A 1 84 ? -6.492 -8.610 -8.047 1.00 86.69 84 ALA A C 1
ATOM 637 O O . ALA A 1 84 ? -5.884 -9.167 -8.961 1.00 86.69 84 ALA A O 1
ATOM 638 N N . GLY A 1 85 ? -6.500 -7.281 -7.908 1.00 83.19 85 GLY A N 1
ATOM 639 C CA . GLY A 1 85 ? -5.820 -6.339 -8.791 1.00 83.19 85 GLY A CA 1
ATOM 640 C C . GLY A 1 85 ? -4.382 -5.983 -8.397 1.00 83.19 85 GLY A C 1
ATOM 641 O O . GLY A 1 85 ? -3.809 -5.098 -9.030 1.00 83.19 85 GLY A O 1
ATOM 642 N N . THR A 1 86 ? -3.786 -6.608 -7.373 1.00 80.94 86 THR A N 1
ATOM 643 C CA . THR A 1 86 ? -2.394 -6.331 -6.950 1.00 80.94 86 THR A CA 1
ATOM 644 C C . THR A 1 86 ? -1.368 -7.307 -7.526 1.00 80.94 86 THR A C 1
ATOM 646 O O . THR A 1 86 ? -0.231 -7.328 -7.063 1.00 80.94 86 THR A O 1
ATOM 649 N N . SER A 1 87 ? -1.745 -8.146 -8.495 1.00 74.62 87 SER A N 1
ATOM 650 C CA . SER A 1 87 ? -0.840 -9.159 -9.049 1.00 74.62 87 SER A CA 1
ATOM 651 C C . SER A 1 87 ? 0.397 -8.518 -9.684 1.00 74.62 87 SER A C 1
ATOM 653 O O . SER A 1 87 ? 0.286 -7.700 -10.598 1.00 74.62 87 SER A O 1
ATOM 655 N N . THR A 1 88 ? 1.574 -8.932 -9.224 1.00 68.50 88 THR A N 1
ATOM 656 C CA . THR A 1 88 ? 2.872 -8.609 -9.820 1.00 68.50 88 THR A CA 1
ATOM 657 C C . THR A 1 88 ? 3.675 -9.891 -9.996 1.00 68.50 88 THR A C 1
ATOM 659 O O . THR A 1 88 ? 3.543 -10.832 -9.210 1.00 68.50 88 THR A O 1
ATOM 662 N N . ASP A 1 89 ? 4.507 -9.938 -11.032 1.00 69.25 89 ASP A N 1
ATOM 663 C CA . ASP A 1 89 ? 5.447 -11.039 -11.209 1.00 69.25 89 ASP A CA 1
ATOM 664 C C . ASP A 1 89 ? 6.624 -10.837 -10.248 1.00 69.25 89 ASP A C 1
ATOM 666 O O . ASP A 1 89 ? 7.444 -9.936 -10.429 1.00 69.25 89 ASP A O 1
ATOM 670 N N . VAL A 1 90 ? 6.690 -11.661 -9.201 1.00 65.44 90 VAL A N 1
ATOM 671 C CA . VAL A 1 90 ? 7.803 -11.677 -8.243 1.00 65.44 90 VAL A CA 1
ATOM 672 C C . VAL A 1 90 ? 8.738 -12.829 -8.593 1.00 65.44 90 VAL A C 1
ATOM 674 O O . VAL A 1 90 ? 8.309 -13.979 -8.712 1.00 65.44 90 VAL A O 1
ATOM 677 N N . GLU A 1 91 ? 10.034 -12.546 -8.704 1.00 69.38 91 GLU A N 1
ATOM 678 C CA . GLU A 1 91 ? 11.040 -13.598 -8.814 1.00 69.38 91 GLU A CA 1
ATOM 679 C C . GLU A 1 91 ? 11.226 -14.282 -7.448 1.00 69.38 91 GLU A C 1
ATOM 681 O O . GLU A 1 91 ? 11.712 -13.690 -6.481 1.00 69.38 91 GLU A O 1
ATOM 686 N N . LEU A 1 92 ? 10.815 -15.550 -7.344 1.00 66.94 92 LEU A N 1
ATOM 687 C CA . LEU A 1 92 ? 10.934 -16.322 -6.107 1.00 66.94 92 LEU A CA 1
ATOM 688 C C . LEU A 1 92 ? 12.382 -16.762 -5.873 1.00 66.94 92 LEU A C 1
ATOM 690 O O . LEU A 1 92 ? 12.854 -17.755 -6.428 1.00 66.94 92 LEU A O 1
ATOM 694 N N . THR A 1 93 ? 13.072 -16.046 -4.988 1.00 77.88 93 THR A N 1
ATOM 695 C CA . THR A 1 93 ? 14.405 -16.416 -4.495 1.00 77.88 93 THR A CA 1
ATOM 696 C C . THR A 1 93 ? 14.333 -17.032 -3.094 1.00 77.88 93 THR A C 1
ATOM 698 O O . THR A 1 93 ? 13.359 -16.855 -2.364 1.00 77.88 93 THR A O 1
ATOM 701 N N . LEU A 1 94 ? 15.392 -17.732 -2.666 1.00 79.06 94 LEU A N 1
ATOM 702 C CA . LEU A 1 94 ? 15.475 -18.260 -1.296 1.00 79.06 94 LEU A CA 1
ATOM 703 C C . LEU A 1 94 ? 15.398 -17.146 -0.234 1.00 79.06 94 LEU A C 1
ATOM 705 O O . LEU A 1 94 ? 14.796 -17.348 0.816 1.00 79.06 94 LEU A O 1
ATOM 709 N N . HIS A 1 95 ? 15.970 -15.971 -0.512 1.00 75.06 95 HIS A N 1
ATOM 710 C CA . HIS A 1 95 ? 15.871 -14.813 0.380 1.00 75.06 95 HIS A CA 1
ATOM 711 C C . HIS A 1 95 ? 14.426 -14.318 0.491 1.00 75.06 95 HIS A C 1
ATOM 713 O O . HIS A 1 95 ? 13.937 -14.149 1.605 1.00 75.06 95 HIS A O 1
ATOM 719 N N . ALA A 1 96 ? 13.715 -14.209 -0.638 1.00 69.81 96 ALA A N 1
ATOM 720 C CA . ALA A 1 96 ? 12.301 -13.837 -0.642 1.00 69.81 96 ALA A CA 1
ATOM 721 C C . ALA A 1 96 ? 11.452 -14.817 0.189 1.00 69.81 96 ALA A C 1
ATOM 723 O O . ALA A 1 96 ? 10.620 -14.389 0.984 1.00 69.81 96 ALA A O 1
ATOM 724 N N . LEU A 1 97 ? 11.712 -16.128 0.092 1.00 78.44 97 LEU A N 1
ATOM 725 C CA . LEU A 1 97 ? 11.022 -17.136 0.910 1.00 78.44 97 LEU A CA 1
ATOM 726 C C . LEU A 1 97 ? 11.291 -16.973 2.414 1.00 78.44 97 LEU A C 1
ATOM 728 O O . LEU A 1 97 ? 10.374 -17.106 3.224 1.00 78.44 97 LEU A O 1
ATOM 732 N N . ILE A 1 98 ? 12.535 -16.674 2.797 1.00 81.94 98 ILE A N 1
ATOM 733 C CA . ILE A 1 98 ? 12.902 -16.427 4.199 1.00 81.94 98 ILE A CA 1
ATOM 734 C C . ILE A 1 98 ? 12.178 -15.186 4.734 1.00 81.94 98 ILE A C 1
ATOM 736 O O . ILE A 1 98 ? 11.667 -15.208 5.855 1.00 81.94 98 ILE A O 1
ATOM 740 N N . ASP A 1 99 ? 12.118 -14.109 3.954 1.00 78.50 99 ASP A N 1
ATOM 741 C CA . ASP A 1 99 ? 11.472 -12.871 4.388 1.00 78.50 99 ASP A CA 1
ATOM 742 C C . ASP A 1 99 ? 9.945 -13.001 4.440 1.00 78.50 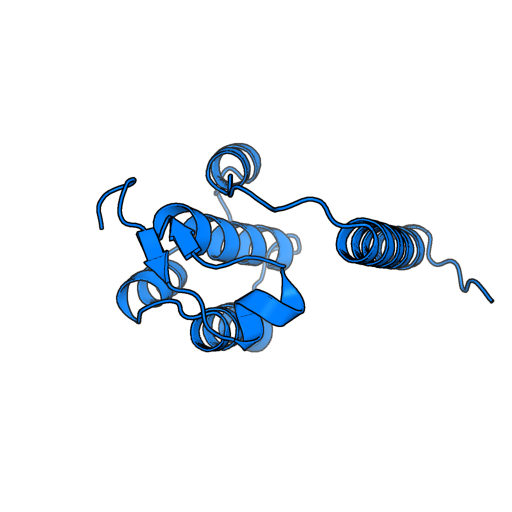99 ASP A C 1
ATOM 744 O O . ASP A 1 99 ? 9.323 -12.494 5.377 1.00 78.50 99 ASP A O 1
ATOM 748 N N . MET A 1 100 ? 9.343 -13.779 3.534 1.00 79.50 100 MET A N 1
ATOM 749 C CA . MET A 1 100 ? 7.932 -14.168 3.625 1.00 79.50 100 MET A CA 1
ATOM 750 C C . MET A 1 100 ? 7.629 -14.936 4.920 1.00 79.50 100 MET A C 1
ATOM 752 O O . MET A 1 100 ? 6.644 -14.624 5.591 1.00 79.50 100 MET A O 1
ATOM 756 N N . GLU A 1 101 ? 8.472 -15.897 5.320 1.00 85.75 101 GLU A N 1
ATOM 757 C CA . GLU A 1 101 ? 8.269 -16.637 6.576 1.00 85.75 101 GLU A CA 1
ATOM 758 C C . GLU A 1 101 ? 8.407 -15.725 7.804 1.00 85.75 101 GLU A C 1
ATOM 760 O O . GLU A 1 101 ? 7.607 -15.826 8.734 1.00 85.75 101 GLU A O 1
ATOM 765 N N . LYS A 1 102 ? 9.361 -14.781 7.805 1.00 83.56 102 LYS A N 1
ATOM 766 C CA . LYS A 1 102 ? 9.476 -13.772 8.875 1.00 83.56 102 LYS A CA 1
ATOM 767 C C . LYS A 1 102 ? 8.237 -12.878 8.950 1.00 83.56 102 LYS A C 1
ATOM 769 O O . LYS A 1 102 ? 7.747 -12.602 10.043 1.00 83.56 102 LYS A O 1
ATOM 774 N N . ALA A 1 103 ? 7.707 -12.437 7.809 1.00 80.69 103 ALA A N 1
ATOM 775 C CA . ALA A 1 103 ? 6.484 -11.640 7.772 1.00 80.69 103 ALA A CA 1
ATOM 776 C C . ALA A 1 103 ? 5.285 -12.436 8.316 1.00 80.69 103 ALA A C 1
ATOM 778 O O . ALA A 1 103 ? 4.563 -11.947 9.187 1.00 80.69 103 ALA A O 1
ATOM 779 N N . ALA A 1 104 ? 5.118 -13.692 7.887 1.00 81.00 104 ALA A N 1
ATOM 780 C CA . ALA A 1 104 ? 4.083 -14.587 8.404 1.00 81.00 104 ALA A CA 1
ATOM 781 C C . ALA A 1 104 ? 4.250 -14.867 9.910 1.00 81.00 104 ALA A C 1
ATOM 783 O O . ALA A 1 104 ? 3.264 -14.940 10.649 1.00 81.00 104 ALA A O 1
ATOM 784 N N . HIS A 1 105 ? 5.492 -14.986 10.387 1.00 84.19 105 HIS A N 1
ATOM 785 C CA . HIS A 1 105 ? 5.814 -15.094 11.806 1.00 84.19 105 HIS A CA 1
ATOM 786 C C . HIS A 1 105 ? 5.348 -13.860 12.591 1.00 84.19 105 HIS A C 1
ATOM 788 O O . HIS A 1 105 ? 4.634 -14.021 13.579 1.00 84.19 105 HIS A O 1
ATOM 794 N N . ASN A 1 106 ? 5.656 -12.648 12.121 1.00 79.69 106 ASN A N 1
ATOM 795 C CA . ASN A 1 106 ? 5.228 -11.403 12.770 1.00 79.69 106 ASN A CA 1
ATOM 796 C C . ASN A 1 106 ? 3.700 -11.272 12.823 1.00 79.69 106 ASN A C 1
ATOM 798 O O . ASN A 1 106 ? 3.147 -10.882 13.850 1.00 79.69 106 ASN A O 1
ATOM 802 N N . VAL A 1 107 ? 3.005 -11.646 11.743 1.00 80.62 107 VAL A N 1
ATOM 803 C CA . VAL A 1 107 ? 1.534 -11.662 11.710 1.00 80.62 107 VAL A CA 1
ATOM 804 C C . VAL A 1 107 ? 0.976 -12.639 12.747 1.00 80.62 107 VAL A C 1
ATOM 806 O O . VAL A 1 107 ? 0.083 -12.274 13.510 1.00 80.62 107 VAL A O 1
ATOM 809 N N . ARG A 1 108 ? 1.520 -13.862 12.840 1.00 83.81 108 ARG A N 1
ATOM 810 C CA . ARG A 1 108 ? 1.117 -14.818 13.887 1.00 83.81 108 ARG A CA 1
ATOM 811 C C . ARG A 1 108 ? 1.354 -14.266 15.289 1.00 83.81 108 ARG A C 1
ATOM 813 O O . ARG A 1 108 ? 0.471 -14.406 16.129 1.00 83.81 108 ARG A O 1
ATOM 820 N N . ALA A 1 109 ? 2.508 -13.652 15.537 1.00 83.12 109 ALA A N 1
ATOM 821 C CA . ALA A 1 109 ? 2.821 -13.065 16.836 1.00 83.12 109 ALA A CA 1
ATOM 822 C C . ALA A 1 109 ? 1.806 -11.976 17.221 1.00 83.12 109 ALA A C 1
ATOM 824 O O . ALA A 1 109 ? 1.289 -11.987 18.337 1.00 83.12 109 ALA A O 1
ATOM 825 N N . ALA A 1 110 ? 1.444 -11.106 16.271 1.00 78.81 110 ALA A N 1
ATOM 826 C CA . ALA A 1 110 ? 0.449 -10.057 16.476 1.00 78.81 110 ALA A CA 1
ATOM 827 C C . ALA A 1 110 ? -0.962 -10.610 16.755 1.00 78.81 110 ALA A C 1
ATOM 829 O O . ALA A 1 110 ? -1.637 -10.114 17.653 1.00 78.81 110 ALA A O 1
ATOM 830 N N . ILE A 1 111 ? -1.399 -11.642 16.022 1.00 82.19 111 ILE A N 1
ATOM 831 C CA . ILE A 1 111 ? -2.743 -12.235 16.164 1.00 82.19 111 ILE A CA 1
ATOM 832 C C . ILE A 1 111 ? -2.877 -13.032 17.463 1.00 82.19 111 ILE A C 1
ATOM 834 O O . ILE A 1 111 ? -3.895 -12.948 18.146 1.00 82.19 111 ILE A O 1
ATOM 838 N N . PHE A 1 112 ? -1.876 -13.849 17.787 1.00 87.69 112 PHE A N 1
ATOM 839 C CA . PHE A 1 112 ? -1.955 -14.777 18.916 1.00 87.69 112 PHE A CA 1
ATOM 840 C C . PHE A 1 112 ? -1.377 -14.204 20.214 1.00 87.69 112 PHE A C 1
ATOM 842 O O . PHE A 1 112 ? -1.410 -14.894 21.230 1.00 87.69 112 PHE A O 1
ATOM 849 N N . HIS A 1 113 ? -0.864 -12.966 20.193 1.00 77.44 113 HIS A N 1
ATOM 850 C CA . HIS A 1 113 ? -0.190 -12.317 21.325 1.00 77.44 113 HIS A CA 1
ATOM 851 C C . HIS A 1 113 ? 0.887 -13.205 21.966 1.00 77.44 113 HIS A C 1
ATOM 853 O O . HIS A 1 113 ? 1.037 -13.251 23.187 1.00 77.44 113 HIS A O 1
ATOM 859 N N . VAL A 1 114 ? 1.611 -13.957 21.138 1.00 74.62 114 VAL A N 1
ATOM 860 C CA . VAL A 1 114 ? 2.686 -14.834 21.597 1.00 74.62 114 VAL A CA 1
ATOM 861 C C . VAL A 1 114 ? 4.003 -14.071 21.543 1.00 74.62 114 VAL A C 1
ATOM 863 O O . VAL A 1 114 ? 4.471 -13.717 20.464 1.00 74.62 114 VAL A O 1
ATOM 866 N N . ASP A 1 115 ? 4.609 -13.840 22.708 1.00 58.53 115 ASP A N 1
ATOM 867 C CA . ASP A 1 115 ? 6.041 -13.556 22.785 1.00 58.53 115 ASP A CA 1
ATOM 868 C C . ASP A 1 115 ? 6.765 -14.850 22.429 1.00 58.53 115 ASP A C 1
ATOM 870 O O . ASP A 1 115 ? 6.695 -15.844 23.159 1.00 58.53 115 ASP A O 1
ATOM 874 N N . VAL A 1 116 ? 7.414 -14.869 21.271 1.00 53.53 116 VAL A N 1
ATOM 875 C CA . VAL A 1 116 ? 8.191 -16.026 20.832 1.00 53.53 116 VAL A CA 1
ATOM 876 C C . VAL A 1 116 ? 9.667 -15.660 20.932 1.00 53.53 116 VAL A C 1
ATOM 878 O O . VAL A 1 116 ? 10.112 -14.702 20.303 1.00 53.53 116 VAL A O 1
ATOM 881 N N . LEU A 1 117 ? 10.365 -16.397 21.803 1.00 49.75 117 LEU A N 1
ATOM 882 C CA . LEU A 1 117 ? 11.805 -16.327 22.081 1.00 49.75 117 LEU A CA 1
ATOM 883 C C . LEU A 1 117 ? 12.671 -16.533 20.833 1.00 49.75 117 LEU A C 1
ATOM 885 O O . LEU A 1 117 ? 12.293 -17.384 19.994 1.00 49.75 117 LEU A O 1
#

pLDDT: mean 85.75, std 9.88, range [49.75, 95.75]